Protein AF-A0A2V8UC17-F1 (afdb_monomer)

pLDDT: mean 92.13, std 11.5, range [43.41, 98.62]

Secondary structure (DSSP, 8-state):
--GGGT-HHHHHHHIIIIITTTT-HHHHHHHHHHHHHS-TTS-GGGHHHHHHHHHHHHHHHTTHHHHS--

Nearest PDB structures (foldseek):
  4di4-assembly1_A  TM=9.512E-01  e=5.341E-02  Treponema pallidum subsp. pallidum str. Nichols
  8g52-assembly2_B  TM=9.362E-01  e=3.361E-01  Enhygromyxa salina

Radius of gyration: 12.03 Å; Cα contacts (8 Å, |Δi|>4): 71; chains: 1; bounding box: 32×16×32 Å

Foldseek 3Di:
DPPPLQALVVLLCCLVPPCLVVLPLPSSLVSLVSLLPHDLVVDVVCNVVSVVSNVSSVVCVVCSCVSRPD

Mean predicted aligned error: 3.7 Å

Solvent-accessible surface area (backbone atoms only — not comparable to full-atom values): 3930 Å² total; per-residue (Å²): 126,81,57,88,84,74,52,22,49,66,38,39,52,44,22,62,64,47,24,50,74,69,66,36,64,65,60,25,53,53,34,28,54,52,28,60,68,55,65,46,76,82,39,69,93,46,23,66,59,25,51,53,32,3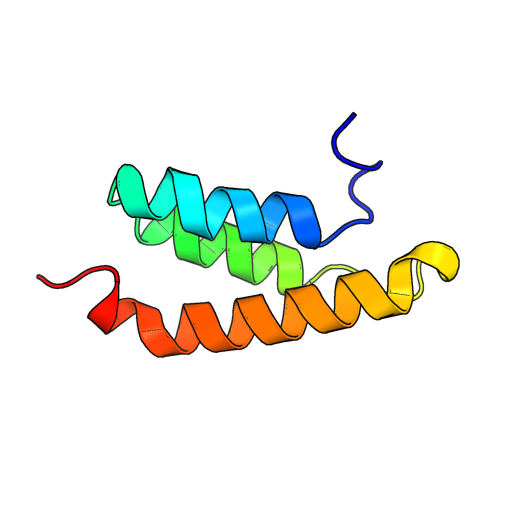4,52,50,30,53,55,50,61,76,40,43,67,77,74,57,66,134

Sequence (70 aa):
ALGEGRQAGPLVVYAENVLVAQKDKTGFQNMLRQALKLNVNASPANRQLNLAMQRRARWLLGRTDKLFPN

Structure (mmCIF, N/CA/C/O backbone):
data_AF-A0A2V8UC17-F1
#
_entry.id   AF-A0A2V8UC17-F1
#
loop_
_atom_site.group_PDB
_atom_site.id
_atom_site.type_symbol
_atom_site.label_atom_id
_atom_site.label_alt_id
_atom_site.label_comp_id
_atom_site.label_asym_id
_atom_site.label_entity_id
_atom_site.label_seq_id
_atom_site.pdbx_PDB_ins_code
_atom_site.Cartn_x
_atom_site.Cartn_y
_atom_site.Cartn_z
_atom_site.occupancy
_atom_site.B_iso_or_equiv
_atom_site.auth_seq_id
_atom_site.auth_comp_id
_atom_site.auth_asy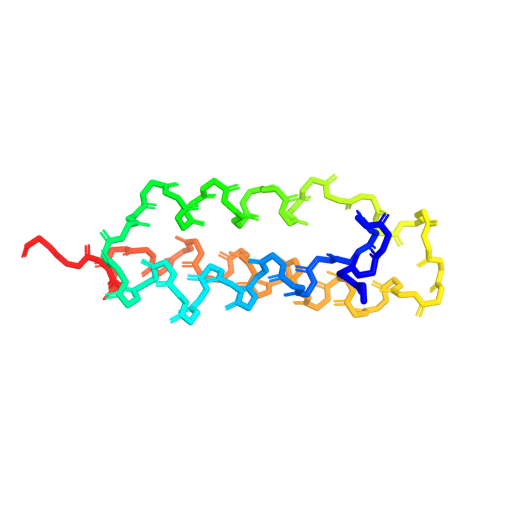m_id
_atom_site.auth_atom_id
_atom_site.pdbx_PDB_model_num
ATOM 1 N N . ALA A 1 1 ? 18.171 1.893 -1.000 1.00 43.41 1 ALA A N 1
ATOM 2 C CA . ALA A 1 1 ? 17.327 2.915 -1.651 1.00 43.41 1 ALA A CA 1
ATOM 3 C C . ALA A 1 1 ? 15.982 2.285 -1.998 1.00 43.41 1 ALA A C 1
ATOM 5 O O . ALA A 1 1 ? 15.979 1.208 -2.582 1.00 43.41 1 ALA A O 1
ATOM 6 N N . LEU A 1 2 ? 14.861 2.896 -1.599 1.00 49.72 2 LEU A N 1
ATOM 7 C CA . LEU A 1 2 ? 13.522 2.506 -2.064 1.00 49.72 2 LEU A CA 1
ATOM 8 C C . LEU A 1 2 ? 13.527 2.667 -3.590 1.00 49.72 2 LEU A C 1
ATOM 10 O O . LEU A 1 2 ? 13.662 3.795 -4.051 1.00 49.72 2 LEU A O 1
ATOM 14 N N . GLY A 1 3 ? 13.516 1.563 -4.345 1.00 53.19 3 GLY A N 1
ATOM 15 C CA . GLY A 1 3 ? 13.922 1.507 -5.755 1.00 53.19 3 GLY A CA 1
ATOM 16 C C . GLY A 1 3 ? 13.378 2.649 -6.615 1.00 53.19 3 GLY A C 1
ATOM 17 O O . GLY A 1 3 ? 12.240 2.575 -7.0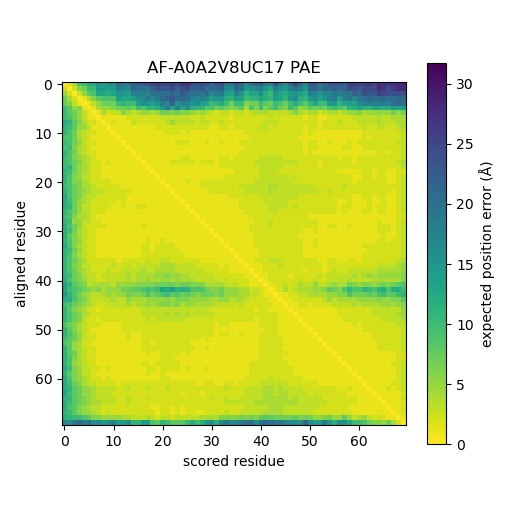63 1.00 53.19 3 GLY A O 1
ATOM 18 N N . GLU A 1 4 ? 14.189 3.696 -6.798 1.00 61.75 4 GLU A N 1
ATOM 19 C CA . GLU A 1 4 ? 14.030 4.883 -7.663 1.00 61.75 4 GLU A CA 1
ATOM 20 C C . GLU A 1 4 ? 12.599 5.430 -7.874 1.00 61.75 4 GL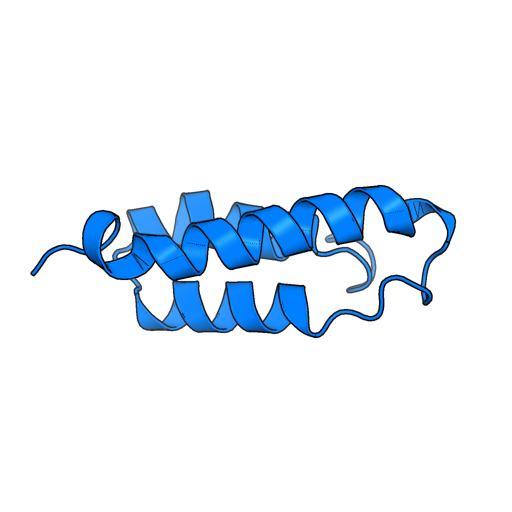U A C 1
ATOM 22 O O . GLU A 1 4 ? 12.297 5.999 -8.920 1.00 61.75 4 GLU A O 1
ATOM 27 N N . GLY A 1 5 ? 11.673 5.223 -6.933 1.00 66.75 5 GLY A N 1
ATOM 28 C CA . GLY A 1 5 ? 10.248 5.513 -7.138 1.00 66.75 5 GLY A CA 1
ATOM 29 C C . GLY A 1 5 ? 9.572 4.708 -8.267 1.00 66.75 5 GLY A C 1
ATOM 30 O O . GLY A 1 5 ? 8.464 5.046 -8.676 1.00 66.75 5 GLY A O 1
ATOM 31 N N . ARG A 1 6 ? 10.204 3.642 -8.785 1.00 77.94 6 ARG A N 1
ATOM 32 C CA . ARG A 1 6 ? 9.699 2.809 -9.903 1.00 77.94 6 ARG A CA 1
ATOM 33 C C . ARG A 1 6 ? 9.155 1.454 -9.464 1.00 77.94 6 ARG A C 1
ATOM 35 O O . ARG A 1 6 ? 8.796 0.633 -10.309 1.00 77.94 6 ARG A O 1
ATOM 42 N N . GLN A 1 7 ? 9.099 1.201 -8.162 1.00 86.88 7 GLN A N 1
ATOM 43 C CA . GLN A 1 7 ? 8.590 -0.046 -7.610 1.00 86.88 7 GLN A CA 1
ATOM 44 C C . GLN A 1 7 ? 7.345 0.199 -6.761 1.00 86.88 7 GLN A C 1
ATOM 46 O O . GLN A 1 7 ? 7.362 0.982 -5.816 1.00 86.88 7 GLN A O 1
ATOM 51 N N . ALA A 1 8 ? 6.266 -0.519 -7.069 1.00 92.94 8 ALA A N 1
ATOM 52 C CA . ALA A 1 8 ? 5.043 -0.492 -6.269 1.00 92.94 8 ALA A CA 1
ATOM 53 C C . ALA A 1 8 ? 5.206 -1.261 -4.943 1.00 92.94 8 ALA A C 1
ATOM 55 O O . ALA A 1 8 ? 4.497 -0.981 -3.980 1.00 92.94 8 ALA A O 1
ATOM 56 N N . GLY A 1 9 ? 6.148 -2.210 -4.879 1.00 93.25 9 GLY A N 1
ATOM 57 C CA . GLY A 1 9 ? 6.367 -3.085 -3.721 1.00 93.25 9 GLY A CA 1
ATOM 58 C C . GLY A 1 9 ? 6.566 -2.348 -2.397 1.00 93.25 9 GLY A C 1
ATOM 59 O O . GLY A 1 9 ? 5.788 -2.592 -1.476 1.00 93.25 9 GLY A O 1
ATOM 60 N N . PRO A 1 10 ? 7.529 -1.415 -2.286 1.00 94.69 10 PRO A N 1
ATOM 61 C CA . PRO A 1 10 ? 7.767 -0.709 -1.030 1.00 94.69 10 PRO A CA 1
ATOM 62 C C . PRO A 1 10 ? 6.557 0.088 -0.525 1.00 94.69 10 PRO A C 1
ATOM 64 O O . PRO A 1 10 ? 6.287 0.083 0.672 1.00 94.69 10 PRO A O 1
ATOM 67 N N . LEU A 1 11 ? 5.786 0.708 -1.428 1.00 95.38 11 LEU A N 1
ATOM 68 C CA . LEU A 1 11 ? 4.559 1.433 -1.076 1.00 95.38 11 LEU A CA 1
ATOM 69 C C . LEU A 1 11 ? 3.516 0.480 -0.471 1.00 95.38 11 LEU A C 1
ATOM 71 O O . LEU A 1 11 ? 2.916 0.774 0.560 1.00 95.38 11 LEU A O 1
ATOM 75 N N . VAL A 1 12 ? 3.326 -0.689 -1.091 1.00 97.56 12 VAL A N 1
ATOM 76 C CA . VAL A 1 12 ? 2.350 -1.688 -0.633 1.00 97.56 12 VAL A CA 1
ATOM 77 C C . VAL A 1 12 ? 2.760 -2.305 0.702 1.00 97.56 12 VAL A C 1
ATOM 79 O O . VAL A 1 12 ? 1.926 -2.398 1.598 1.00 97.56 12 VAL A O 1
ATOM 82 N N . VAL A 1 13 ? 4.034 -2.671 0.861 1.00 97.31 13 VAL A N 1
ATOM 83 C CA . VAL A 1 13 ? 4.562 -3.252 2.108 1.00 97.31 13 VAL A CA 1
ATOM 84 C C . VAL A 1 13 ? 4.476 -2.253 3.262 1.00 97.31 13 VAL A C 1
ATOM 86 O O . VAL A 1 13 ? 4.084 -2.629 4.365 1.00 97.31 13 VAL A O 1
ATOM 89 N N . TYR A 1 14 ? 4.797 -0.979 3.018 1.00 97.62 14 TYR A N 1
ATOM 90 C CA . TYR A 1 14 ? 4.673 0.064 4.035 1.00 97.62 14 TYR A CA 1
ATOM 91 C C . TYR A 1 14 ? 3.213 0.276 4.451 1.00 97.62 14 TYR A C 1
ATOM 93 O O . TYR A 1 14 ? 2.912 0.319 5.643 1.00 97.62 14 TYR A O 1
ATOM 101 N N . ALA A 1 15 ? 2.293 0.349 3.484 1.00 97.88 15 ALA A N 1
ATOM 102 C CA . ALA A 1 15 ? 0.872 0.463 3.785 1.00 97.88 15 ALA A CA 1
ATOM 103 C C . ALA A 1 15 ? 0.391 -0.708 4.652 1.00 97.88 15 ALA A C 1
ATOM 105 O O . ALA A 1 15 ? -0.219 -0.494 5.695 1.00 97.88 15 ALA A O 1
ATOM 106 N N . GLU A 1 16 ? 0.705 -1.935 4.245 1.00 97.50 16 GLU A N 1
ATOM 107 C CA . GLU A 1 16 ? 0.234 -3.147 4.909 1.00 97.50 16 GLU A CA 1
ATOM 108 C C . GLU A 1 16 ? 0.813 -3.344 6.313 1.00 97.50 16 GLU A C 1
ATOM 110 O O . GLU A 1 16 ? 0.063 -3.657 7.230 1.00 97.50 16 GLU A O 1
ATOM 115 N N . ASN A 1 17 ? 2.120 -3.152 6.497 1.00 97.12 17 ASN A N 1
ATOM 116 C CA . ASN A 1 17 ? 2.775 -3.492 7.763 1.00 97.12 17 ASN A CA 1
ATOM 117 C C . ASN A 1 17 ? 2.851 -2.315 8.738 1.00 97.12 17 ASN A C 1
ATOM 119 O O . ASN A 1 17 ? 2.827 -2.526 9.947 1.00 97.12 17 ASN A O 1
ATOM 123 N N . VAL A 1 18 ? 2.963 -1.082 8.234 1.00 97.88 18 VAL A N 1
ATOM 124 C CA . VAL A 1 18 ? 3.187 0.101 9.078 1.00 97.88 18 VAL A CA 1
ATOM 125 C C . VAL A 1 18 ? 1.890 0.866 9.295 1.00 97.88 18 VAL A C 1
ATOM 127 O O . VAL A 1 18 ? 1.498 1.088 10.437 1.00 97.88 18 VAL A O 1
ATOM 130 N N . LEU A 1 19 ? 1.185 1.237 8.223 1.00 98.19 19 LEU A N 1
ATOM 131 C CA . LEU A 1 19 ? -0.002 2.096 8.344 1.00 98.19 19 LEU A CA 1
ATOM 132 C C . LEU A 1 19 ? -1.195 1.362 8.968 1.00 98.19 19 LEU A C 1
ATOM 134 O O . LEU A 1 19 ? -1.951 1.968 9.725 1.00 98.19 19 LEU A O 1
ATOM 138 N N . VAL A 1 20 ? -1.320 0.049 8.745 1.00 97.44 20 VAL A N 1
ATOM 139 C CA . VAL A 1 20 ? -2.285 -0.783 9.488 1.00 97.44 20 VAL A CA 1
ATOM 140 C C . VAL A 1 20 ? -1.946 -0.812 10.981 1.00 97.44 20 VAL A C 1
ATOM 142 O O . VAL A 1 20 ? -2.825 -0.567 11.804 1.00 97.44 20 VAL A O 1
ATOM 145 N N . ALA A 1 21 ? -0.680 -1.042 11.346 1.00 97.19 21 ALA A N 1
ATOM 146 C CA . ALA A 1 21 ? -0.251 -1.080 12.747 1.00 97.19 21 ALA A CA 1
ATOM 147 C C . ALA A 1 21 ? -0.458 0.267 13.464 1.00 97.19 21 ALA A C 1
ATOM 149 O O . ALA A 1 21 ? -0.830 0.301 14.634 1.00 97.19 21 ALA A O 1
ATOM 150 N N . GLN A 1 22 ? -0.278 1.376 12.745 1.00 97.81 22 GLN A N 1
ATOM 151 C CA . GLN A 1 22 ? -0.524 2.731 13.245 1.00 97.81 22 GLN A CA 1
ATOM 152 C C . GLN A 1 22 ? -2.009 3.129 13.250 1.00 97.81 22 GLN A C 1
ATOM 154 O O . GLN A 1 22 ? -2.336 4.225 13.696 1.00 97.81 22 GLN A O 1
ATOM 159 N N . LYS A 1 23 ? -2.912 2.266 12.762 1.00 96.88 23 LYS A N 1
ATOM 160 C CA . LYS A 1 23 ? -4.339 2.569 12.556 1.00 96.88 23 LYS A CA 1
ATOM 161 C C . LYS A 1 23 ? -4.589 3.790 11.653 1.00 96.88 23 LYS A C 1
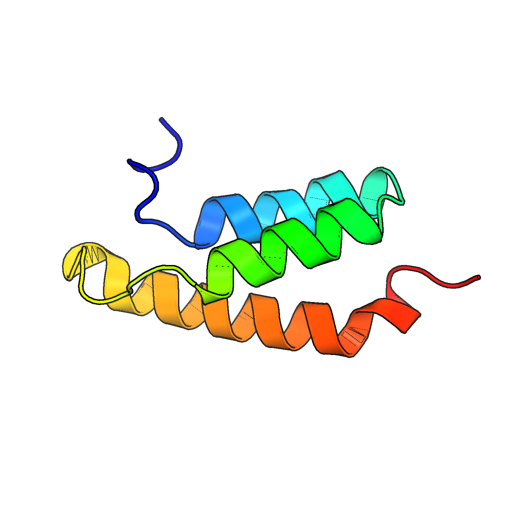ATOM 163 O O . LYS A 1 23 ? -5.651 4.407 11.715 1.00 96.88 23 LYS A O 1
ATOM 168 N N . ASP A 1 24 ? -3.650 4.112 10.764 1.00 98.12 24 ASP A N 1
ATOM 169 C CA . ASP A 1 24 ? -3.782 5.216 9.812 1.00 98.12 24 ASP A CA 1
ATOM 170 C C . ASP A 1 24 ? -4.490 4.754 8.527 1.00 98.12 24 ASP A C 1
ATOM 172 O O . ASP A 1 24 ? -3.872 4.419 7.510 1.00 98.12 24 ASP A O 1
ATOM 176 N N . LYS A 1 25 ? -5.827 4.748 8.574 1.00 98.06 25 LYS A N 1
ATOM 177 C CA . LYS A 1 25 ? -6.687 4.381 7.436 1.00 98.06 25 LYS A CA 1
ATOM 178 C C . LYS A 1 25 ? -6.459 5.287 6.222 1.00 98.06 25 LYS A C 1
ATOM 180 O O . LYS A 1 25 ? -6.442 4.808 5.085 1.00 98.06 25 LYS A O 1
ATOM 185 N N . THR A 1 26 ? -6.288 6.589 6.441 1.00 98.12 26 THR A N 1
ATOM 186 C CA . THR A 1 26 ? -6.143 7.572 5.359 1.00 98.12 26 THR A CA 1
ATOM 187 C C . THR A 1 26 ? -4.798 7.409 4.662 1.00 98.12 26 THR A C 1
ATOM 189 O O . THR A 1 26 ? -4.749 7.307 3.431 1.00 98.12 26 THR A O 1
ATOM 192 N N . GLY A 1 27 ? -3.712 7.308 5.430 1.00 97.88 27 GLY A N 1
ATOM 193 C CA . GLY A 1 27 ? -2.382 7.022 4.906 1.00 97.88 27 GLY A CA 1
ATOM 194 C C . GLY A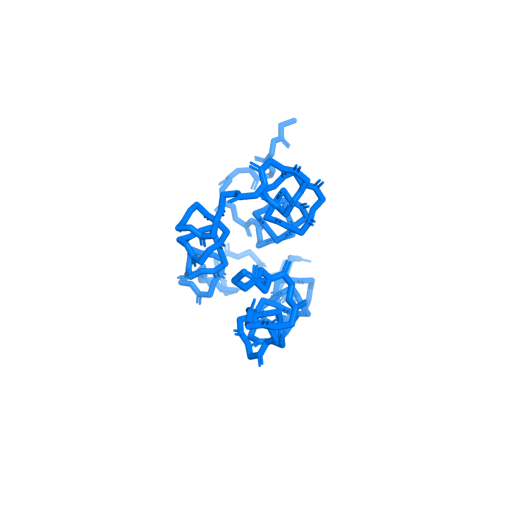 1 27 ? -2.350 5.698 4.152 1.00 97.88 27 GLY A C 1
ATOM 195 O O . GLY A 1 27 ? -1.850 5.655 3.026 1.00 97.88 27 GLY A O 1
ATOM 196 N N . PHE A 1 28 ? -2.937 4.637 4.719 1.00 98.50 28 PHE A N 1
ATOM 197 C CA . PHE A 1 28 ? -3.045 3.327 4.073 1.00 98.50 28 PHE A CA 1
ATOM 198 C C . PHE A 1 28 ? -3.669 3.433 2.679 1.00 98.50 28 PHE A C 1
ATOM 200 O O . PHE A 1 28 ? -3.082 2.996 1.685 1.00 98.50 28 PHE A O 1
ATOM 207 N N . GLN A 1 29 ? -4.835 4.076 2.575 1.00 98.38 29 GLN A N 1
ATOM 208 C CA . GLN A 1 29 ? -5.521 4.239 1.297 1.00 98.38 29 GLN A CA 1
ATOM 209 C C . GLN A 1 29 ? -4.715 5.084 0.307 1.00 98.38 29 GLN A C 1
ATOM 211 O O . GLN A 1 29 ? -4.631 4.736 -0.873 1.00 98.38 29 GLN A O 1
ATOM 216 N N . ASN A 1 30 ? -4.116 6.183 0.767 1.00 98.12 30 ASN A N 1
ATOM 217 C CA . ASN A 1 30 ? -3.319 7.067 -0.079 1.00 98.12 30 ASN A CA 1
ATOM 218 C C . ASN A 1 30 ? -2.097 6.343 -0.649 1.00 98.12 30 ASN A C 1
ATOM 220 O O . ASN A 1 30 ? -1.848 6.415 -1.854 1.00 98.12 30 ASN A O 1
ATOM 224 N N . MET A 1 31 ? -1.387 5.590 0.188 1.00 97.69 31 MET A N 1
ATOM 225 C CA . MET A 1 31 ? -0.199 4.838 -0.203 1.00 97.69 31 MET A CA 1
ATOM 226 C C . MET A 1 31 ? -0.527 3.752 -1.240 1.00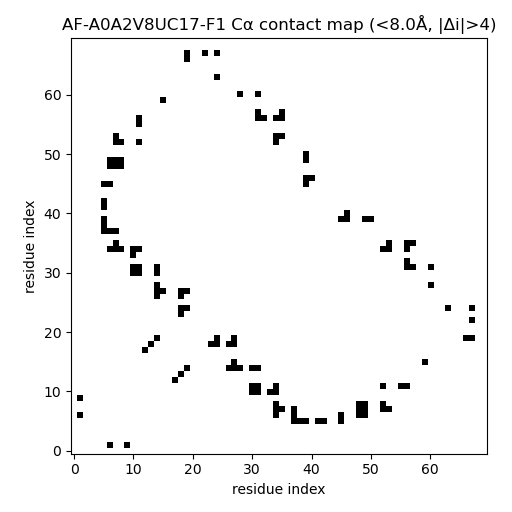 97.69 31 MET A C 1
ATOM 228 O O . MET A 1 31 ? 0.134 3.642 -2.275 1.00 97.69 31 MET A O 1
ATOM 232 N N . LEU A 1 32 ? -1.610 2.994 -1.034 1.00 98.31 32 LEU A N 1
ATOM 233 C CA . LEU A 1 32 ? -2.044 1.979 -1.998 1.00 98.31 32 LEU A CA 1
ATOM 234 C C . LEU A 1 32 ? -2.502 2.593 -3.326 1.00 98.31 32 LEU A C 1
ATOM 236 O O . LEU A 1 32 ? -2.185 2.060 -4.390 1.00 98.31 32 LEU A O 1
ATOM 240 N N . ARG A 1 33 ? -3.193 3.740 -3.302 1.00 98.19 33 ARG A N 1
ATOM 241 C CA . ARG A 1 33 ? -3.556 4.463 -4.532 1.00 98.19 33 ARG A CA 1
ATOM 242 C C . ARG A 1 33 ? -2.325 4.983 -5.276 1.00 98.19 33 ARG A C 1
ATOM 244 O O . ARG A 1 33 ? -2.335 4.975 -6.504 1.00 98.19 33 ARG A O 1
ATOM 251 N N . GLN A 1 34 ? -1.266 5.396 -4.576 1.00 96.25 34 GLN A N 1
ATOM 252 C CA . GLN A 1 34 ? 0.006 5.757 -5.214 1.00 96.25 34 GLN A CA 1
ATOM 253 C C . GLN A 1 34 ? 0.642 4.551 -5.916 1.00 96.25 34 GLN A C 1
ATOM 255 O O . GLN A 1 34 ? 1.028 4.662 -7.078 1.00 96.25 34 GLN A O 1
ATOM 260 N N . ALA A 1 35 ? 0.648 3.374 -5.279 1.00 96.25 35 ALA A N 1
ATOM 261 C CA . ALA A 1 35 ? 1.143 2.144 -5.902 1.00 96.25 35 ALA A CA 1
ATOM 262 C C . ALA A 1 35 ? 0.393 1.793 -7.206 1.00 96.25 35 ALA A C 1
ATOM 264 O O . ALA A 1 35 ? 0.998 1.330 -8.177 1.00 96.25 35 ALA A O 1
ATOM 265 N N . LEU A 1 36 ? -0.917 2.061 -7.261 1.00 96.81 36 LEU A N 1
ATOM 266 C CA . LEU A 1 36 ? -1.751 1.840 -8.450 1.00 96.81 36 LEU A CA 1
ATOM 267 C C . LEU A 1 36 ? -1.492 2.826 -9.595 1.00 96.81 36 LEU A C 1
ATOM 269 O O . LEU A 1 36 ? -1.745 2.479 -10.745 1.00 96.81 36 LEU A O 1
ATOM 273 N N . LYS A 1 37 ? -0.981 4.027 -9.308 1.00 95.38 37 LYS A N 1
ATOM 274 C CA . LYS A 1 37 ? -0.659 5.041 -10.328 1.00 95.38 37 LYS A CA 1
ATOM 275 C C . LYS A 1 37 ? 0.699 4.817 -10.995 1.00 95.38 37 LYS A C 1
ATOM 277 O O . LYS A 1 37 ? 1.008 5.473 -11.986 1.00 95.38 37 LYS A O 1
ATOM 282 N N . LEU A 1 38 ? 1.518 3.918 -10.456 1.00 92.31 38 LEU A N 1
ATOM 283 C CA . LEU A 1 38 ? 2.863 3.680 -10.957 1.00 92.31 38 LEU A CA 1
ATOM 284 C C . LEU A 1 38 ? 2.832 3.087 -12.376 1.00 92.31 38 LEU A C 1
ATOM 286 O O . LEU A 1 38 ? 2.170 2.077 -12.629 1.00 92.31 38 LEU A O 1
ATOM 290 N N . ASN A 1 39 ? 3.579 3.695 -13.301 1.00 91.62 39 ASN A N 1
ATOM 291 C CA . ASN A 1 39 ? 3.704 3.190 -14.666 1.00 91.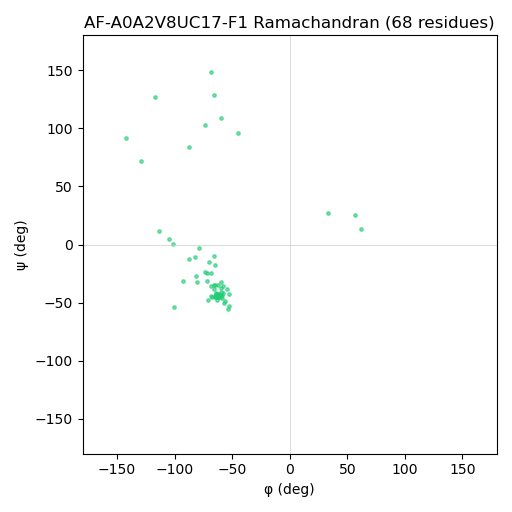62 39 ASN A CA 1
ATOM 292 C C . ASN A 1 39 ? 4.586 1.932 -14.691 1.00 91.62 39 ASN A C 1
ATOM 294 O O . ASN A 1 39 ? 5.814 2.009 -14.653 1.00 91.62 39 ASN A O 1
ATOM 298 N N . VAL A 1 40 ? 3.956 0.763 -14.809 1.00 90.06 40 VAL A N 1
ATOM 299 C CA . VAL A 1 40 ? 4.650 -0.536 -14.822 1.00 90.06 40 VAL A CA 1
ATOM 300 C C . VAL A 1 40 ? 5.570 -0.735 -16.032 1.00 90.06 40 VAL A C 1
ATOM 302 O O . VAL A 1 40 ? 6.444 -1.596 -15.987 1.00 90.06 40 VAL A O 1
ATOM 305 N N . ASN A 1 41 ? 5.400 0.054 -17.097 1.00 88.69 41 ASN A N 1
ATOM 306 C CA . ASN A 1 41 ? 6.226 -0.022 -18.303 1.00 88.69 41 ASN A CA 1
ATOM 307 C C . ASN A 1 41 ? 7.489 0.848 -18.215 1.00 88.69 41 ASN A C 1
ATOM 309 O O . ASN A 1 41 ? 8.396 0.667 -19.019 1.00 88.69 41 ASN A O 1
ATOM 313 N N . ALA A 1 42 ? 7.588 1.747 -17.227 1.00 88.19 42 ALA A N 1
ATOM 314 C CA . ALA A 1 42 ? 8.767 2.598 -17.030 1.00 88.19 42 ALA A CA 1
ATOM 315 C C . ALA A 1 42 ? 10.007 1.818 -16.545 1.00 88.19 42 ALA A C 1
ATOM 317 O O . ALA A 1 42 ? 11.123 2.327 -16.580 1.00 88.19 42 ALA A O 1
ATOM 318 N N . SER A 1 43 ? 9.823 0.579 -16.078 1.00 82.12 43 SER A N 1
ATOM 319 C CA . SER A 1 43 ? 10.912 -0.334 -15.732 1.00 82.12 43 SER A CA 1
ATOM 320 C C . SER A 1 43 ? 10.535 -1.762 -16.141 1.00 82.12 43 SER A C 1
ATOM 322 O O . SER A 1 43 ? 9.916 -2.480 -15.350 1.00 82.12 43 SER A O 1
ATOM 324 N N . PRO A 1 44 ? 10.895 -2.199 -17.364 1.00 86.00 44 PRO A N 1
ATOM 325 C CA . PRO A 1 44 ? 10.570 -3.537 -17.861 1.00 86.00 44 PRO A CA 1
ATOM 326 C C . PRO A 1 44 ? 11.046 -4.660 -16.931 1.00 86.00 44 PRO A C 1
ATOM 328 O O . PRO A 1 44 ? 10.298 -5.606 -16.691 1.00 86.00 44 PRO A O 1
ATOM 331 N N . ALA A 1 45 ? 12.228 -4.503 -16.324 1.00 90.19 45 ALA A N 1
ATOM 332 C CA . ALA A 1 45 ? 12.789 -5.457 -15.364 1.00 90.19 45 ALA A CA 1
ATOM 333 C C . ALA A 1 45 ? 11.900 -5.661 -14.121 1.00 90.19 45 ALA A C 1
ATOM 335 O O . ALA A 1 45 ? 11.833 -6.758 -13.579 1.00 90.19 45 ALA A O 1
ATOM 336 N N . ASN A 1 46 ? 11.170 -4.625 -13.692 1.00 89.88 46 ASN A N 1
ATOM 337 C CA . ASN A 1 46 ? 10.298 -4.670 -12.515 1.00 89.88 46 ASN A CA 1
ATOM 338 C C . ASN A 1 46 ? 8.811 -4.841 -12.864 1.00 89.88 46 ASN A C 1
ATOM 340 O O . ASN A 1 46 ? 7.970 -4.867 -11.964 1.00 89.88 46 ASN A O 1
ATOM 344 N N . ARG A 1 47 ? 8.450 -4.947 -14.150 1.00 93.56 47 ARG A N 1
ATOM 345 C CA . ARG A 1 47 ? 7.051 -4.905 -14.604 1.00 93.56 47 ARG A CA 1
ATOM 346 C C . ARG A 1 47 ? 6.180 -5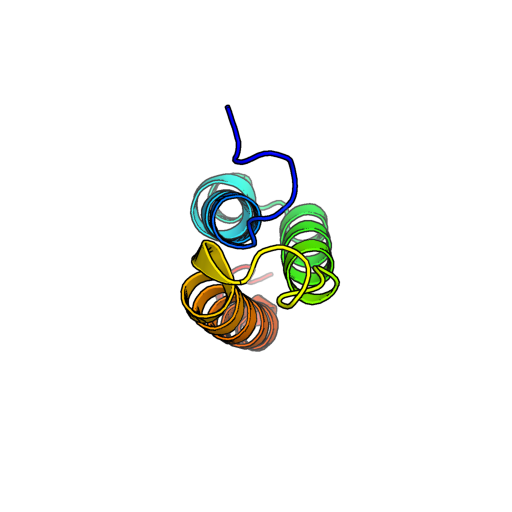.959 -13.925 1.00 93.56 47 ARG A C 1
ATOM 348 O O . ARG A 1 47 ? 5.096 -5.637 -13.443 1.00 93.56 47 ARG A O 1
ATOM 355 N N . GLN A 1 48 ? 6.641 -7.208 -13.884 1.00 95.00 48 GLN A N 1
ATOM 356 C CA . GLN A 1 48 ? 5.873 -8.311 -13.298 1.00 95.00 48 GLN A CA 1
ATOM 357 C C . GLN A 1 48 ? 5.661 -8.114 -11.794 1.00 95.00 48 GLN A C 1
ATOM 359 O O . GLN A 1 48 ? 4.538 -8.246 -11.304 1.00 95.00 48 GLN A O 1
ATOM 364 N N . LEU A 1 49 ? 6.717 -7.713 -11.083 1.00 94.06 49 LEU A N 1
ATOM 365 C CA . LEU A 1 49 ? 6.655 -7.410 -9.657 1.00 94.06 49 LEU A CA 1
ATOM 366 C C . LEU A 1 49 ? 5.690 -6.251 -9.382 1.00 94.06 49 LEU A C 1
ATOM 368 O O . LEU A 1 49 ? 4.832 -6.352 -8.507 1.00 94.06 49 LEU A O 1
ATOM 372 N N . ASN A 1 50 ? 5.751 -5.183 -10.177 1.00 95.38 50 ASN A N 1
ATOM 373 C CA . ASN A 1 50 ? 4.839 -4.050 -10.049 1.00 95.38 50 ASN A CA 1
ATOM 374 C C . ASN A 1 50 ? 3.380 -4.443 -10.297 1.00 95.38 50 ASN A C 1
ATOM 376 O O . ASN A 1 50 ? 2.506 -4.044 -9.531 1.00 95.38 50 ASN A O 1
ATOM 380 N N . LEU A 1 51 ? 3.107 -5.270 -11.310 1.00 96.88 51 LEU A N 1
ATOM 381 C CA . LEU A 1 51 ? 1.761 -5.786 -11.571 1.00 96.88 51 LEU A CA 1
ATOM 382 C C . LEU A 1 51 ? 1.235 -6.634 -10.408 1.00 96.88 51 LEU A C 1
ATOM 384 O O . LEU A 1 51 ? 0.074 -6.484 -10.017 1.00 96.88 51 LEU A O 1
ATOM 388 N N . ALA A 1 52 ? 2.074 -7.499 -9.831 1.00 97.56 52 ALA A N 1
ATOM 389 C CA . ALA A 1 52 ? 1.710 -8.289 -8.658 1.00 97.56 52 ALA A CA 1
ATOM 390 C C . ALA A 1 52 ? 1.360 -7.384 -7.465 1.00 97.56 52 ALA A C 1
ATOM 392 O O . ALA A 1 52 ? 0.321 -7.559 -6.826 1.00 97.56 52 ALA A O 1
ATOM 393 N N . MET A 1 53 ? 2.173 -6.357 -7.218 1.00 97.50 53 MET A N 1
ATOM 394 C CA . MET A 1 53 ? 1.953 -5.410 -6.126 1.00 97.50 53 MET A CA 1
ATOM 395 C C . MET A 1 53 ? 0.722 -4.525 -6.356 1.00 97.50 53 MET A C 1
ATOM 397 O O . MET A 1 53 ? -0.040 -4.293 -5.424 1.00 97.50 53 MET A O 1
ATOM 401 N N . GLN A 1 54 ? 0.426 -4.120 -7.594 1.00 97.88 54 GLN A N 1
ATOM 402 C CA . GLN A 1 54 ? -0.819 -3.412 -7.917 1.00 97.88 54 GLN A CA 1
ATOM 403 C C . GLN A 1 54 ? -2.068 -4.284 -7.732 1.00 97.88 54 GLN A C 1
ATOM 405 O O . GLN A 1 54 ? -3.121 -3.787 -7.328 1.00 97.88 54 GLN A O 1
ATOM 410 N N . ARG A 1 55 ? -1.985 -5.591 -8.011 1.00 98.44 55 ARG A N 1
ATOM 411 C CA . ARG A 1 55 ? -3.077 -6.531 -7.701 1.00 98.44 55 ARG A CA 1
ATOM 412 C C . ARG A 1 55 ? -3.284 -6.642 -6.189 1.00 98.44 55 ARG A C 1
ATOM 414 O O . ARG A 1 55 ? -4.421 -6.538 -5.734 1.00 98.44 55 ARG A O 1
ATOM 421 N N . ARG A 1 56 ? -2.198 -6.765 -5.416 1.00 98.38 56 ARG A N 1
ATOM 422 C CA . ARG A 1 56 ? -2.245 -6.776 -3.945 1.00 98.38 56 ARG A CA 1
ATOM 423 C C . ARG A 1 56 ? -2.843 -5.482 -3.386 1.00 98.38 56 ARG A C 1
ATOM 425 O O . ARG A 1 56 ? -3.730 -5.550 -2.546 1.00 98.38 56 ARG A O 1
ATOM 432 N N . ALA A 1 57 ? -2.439 -4.322 -3.905 1.00 98.50 57 ALA A N 1
ATOM 433 C CA . ALA A 1 57 ? -2.973 -3.025 -3.493 1.00 98.50 57 ALA A CA 1
ATOM 434 C C . ALA A 1 57 ? -4.494 -2.918 -3.696 1.00 98.50 57 ALA A C 1
ATOM 436 O O . ALA A 1 57 ? -5.206 -2.474 -2.798 1.00 98.50 57 ALA A O 1
ATOM 437 N N . ARG A 1 58 ? -5.013 -3.380 -4.844 1.00 98.62 58 ARG A N 1
ATOM 438 C CA . ARG A 1 58 ? -6.465 -3.445 -5.100 1.00 98.62 58 ARG A CA 1
ATOM 439 C C . ARG A 1 58 ? -7.190 -4.349 -4.107 1.00 98.62 58 ARG A C 1
ATOM 441 O O . ARG A 1 58 ? -8.240 -3.973 -3.596 1.00 98.62 58 ARG A O 1
ATOM 448 N N . TRP A 1 59 ? -6.622 -5.517 -3.820 1.00 98.50 59 TRP A N 1
ATOM 449 C CA . TRP A 1 59 ? -7.196 -6.454 -2.856 1.00 98.50 59 TRP A CA 1
ATOM 450 C C . TRP A 1 59 ? -7.222 -5.881 -1.434 1.00 98.50 59 TRP A C 1
ATOM 452 O O . TRP A 1 59 ? -8.239 -5.987 -0.753 1.00 98.50 59 TRP A O 1
ATOM 462 N N . LEU A 1 60 ? -6.139 -5.226 -1.010 1.00 98.44 60 LEU A N 1
ATOM 463 C CA . LEU A 1 60 ? -6.039 -4.565 0.292 1.00 98.44 60 LEU A CA 1
ATOM 464 C C . LEU A 1 60 ? -7.061 -3.427 0.431 1.00 98.44 60 LEU A C 1
ATOM 466 O O . LEU A 1 60 ? -7.769 -3.366 1.435 1.00 98.44 60 LEU A O 1
ATOM 470 N N . LEU A 1 61 ? -7.210 -2.581 -0.597 1.00 98.44 61 LEU A N 1
ATOM 471 C CA . LEU A 1 61 ? -8.229 -1.524 -0.618 1.00 98.44 61 LEU A CA 1
ATOM 472 C C . LEU A 1 61 ? -9.647 -2.090 -0.457 1.00 98.44 61 LEU A C 1
ATOM 474 O O . LEU A 1 61 ? -10.429 -1.553 0.326 1.00 98.44 61 LEU A O 1
ATOM 478 N N . GLY A 1 62 ? -9.960 -3.205 -1.124 1.00 98.06 62 GLY A N 1
ATOM 479 C CA . GLY A 1 62 ? -11.246 -3.901 -0.988 1.00 98.06 62 GLY A CA 1
ATOM 480 C C . GLY A 1 62 ? -11.506 -4.524 0.391 1.00 98.06 62 GLY A C 1
ATOM 481 O O . GLY A 1 62 ? -12.619 -4.961 0.664 1.00 98.06 62 GLY A O 1
ATOM 482 N N . ARG A 1 63 ? -10.500 -4.578 1.271 1.00 97.12 63 ARG A N 1
ATOM 483 C CA . ARG A 1 63 ? -10.607 -5.113 2.639 1.00 97.12 63 ARG A CA 1
ATOM 484 C C . ARG A 1 63 ? -10.426 -4.035 3.702 1.00 97.12 63 ARG A C 1
ATOM 486 O O . ARG A 1 63 ? -10.299 -4.378 4.873 1.00 97.12 63 ARG A O 1
ATOM 493 N N . THR A 1 64 ? -10.438 -2.757 3.316 1.00 97.00 64 THR A N 1
ATOM 494 C CA . THR A 1 64 ? -10.177 -1.644 4.240 1.00 97.00 64 THR A CA 1
ATOM 495 C C . THR A 1 64 ? -11.079 -1.705 5.476 1.00 97.00 64 THR A C 1
ATOM 497 O O . THR A 1 64 ? -10.580 -1.568 6.584 1.00 97.00 64 THR A O 1
ATOM 500 N N . ASP A 1 65 ? -12.370 -2.001 5.320 1.00 94.88 65 ASP A N 1
ATOM 501 C CA . ASP A 1 65 ? -13.309 -2.042 6.454 1.00 94.88 65 ASP A CA 1
ATOM 502 C C . ASP A 1 65 ? -13.040 -3.203 7.423 1.00 94.88 65 ASP A C 1
ATOM 504 O O . ASP A 1 65 ? -13.360 -3.118 8.602 1.00 94.88 65 ASP A O 1
ATOM 508 N N . LYS A 1 66 ? -12.400 -4.281 6.948 1.00 95.81 66 LYS A N 1
ATOM 509 C CA . LYS A 1 66 ? -11.960 -5.397 7.802 1.00 95.81 66 LYS A CA 1
ATOM 510 C C . LYS A 1 66 ? -10.646 -5.095 8.519 1.00 95.81 66 LYS A C 1
ATOM 512 O O . LYS A 1 66 ? -10.422 -5.608 9.607 1.00 95.81 66 LYS A O 1
ATOM 517 N N . LEU A 1 67 ? -9.764 -4.325 7.884 1.00 94.94 67 LEU A N 1
ATOM 518 C CA . LEU A 1 67 ? -8.454 -3.959 8.432 1.00 94.94 67 LEU A CA 1
ATOM 519 C C . LEU A 1 67 ? -8.546 -2.790 9.423 1.00 94.94 67 LEU A C 1
ATOM 521 O O . LEU A 1 67 ? -7.723 -2.695 10.327 1.00 94.94 67 LEU A O 1
ATOM 525 N N . PHE A 1 68 ? -9.552 -1.928 9.266 1.00 96.06 68 PHE A N 1
ATOM 526 C CA . PHE A 1 68 ? -9.812 -0.764 10.111 1.00 96.06 68 PHE A CA 1
ATOM 527 C C . PHE A 1 68 ? -11.282 -0.767 10.569 1.00 96.06 68 PHE A C 1
ATOM 529 O O . PHE A 1 68 ? -12.077 0.020 10.041 1.00 96.06 68 PHE A O 1
ATOM 536 N N . PRO A 1 69 ? -11.664 -1.675 11.489 1.00 90.06 69 PRO A N 1
ATOM 537 C CA . PRO A 1 69 ? -12.996 -1.680 12.085 1.00 90.06 69 PRO A CA 1
ATOM 538 C C . PRO A 1 69 ? -13.189 -0.457 12.999 1.00 90.06 69 PRO A C 1
ATOM 540 O O . PRO A 1 69 ? -12.219 0.032 13.582 1.00 90.06 69 PRO A O 1
ATOM 543 N N . ASN A 1 70 ? -14.433 0.028 13.081 1.00 76.44 70 ASN A N 1
ATOM 544 C CA . ASN A 1 70 ? -14.838 1.143 13.950 1.00 76.44 70 ASN A CA 1
ATOM 545 C C . ASN A 1 70 ? -14.700 0.797 15.435 1.00 76.44 70 ASN A C 1
ATOM 547 O O . ASN A 1 70 ? -15.021 -0.361 15.792 1.00 76.44 70 ASN A O 1
#